Protein AF-A0AA35VYA3-F1 (afdb_monomer)

Structure (mmCIF, N/CA/C/O backbone):
data_AF-A0AA35VYA3-F1
#
_entry.id   AF-A0AA35VYA3-F1
#
loop_
_atom_site.group_PDB
_atom_site.id
_atom_site.type_symbol
_atom_site.label_atom_id
_atom_site.label_alt_id
_atom_site.label_comp_id
_atom_site.label_asym_id
_atom_site.label_entity_id
_atom_site.label_seq_id
_atom_site.pdbx_PDB_ins_code
_atom_site.Cartn_x
_atom_site.Cartn_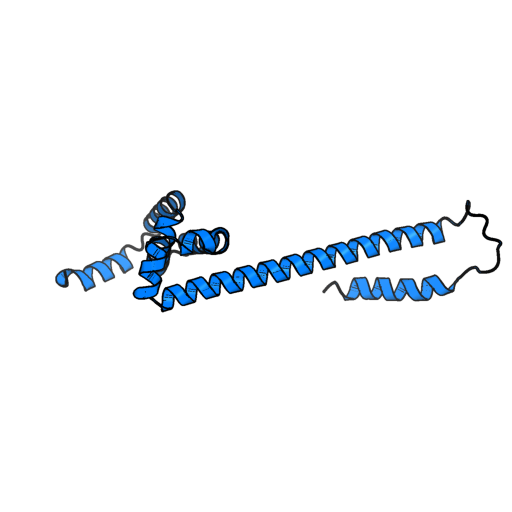y
_atom_site.Cartn_z
_atom_site.occupancy
_atom_site.B_iso_or_equiv
_atom_site.auth_seq_id
_atom_site.auth_comp_id
_atom_site.auth_asym_id
_atom_site.auth_atom_id
_atom_site.pdbx_PDB_model_num
ATOM 1 N N . MET A 1 1 ? -25.231 -1.839 25.203 1.00 45.69 1 MET A N 1
ATOM 2 C CA . MET A 1 1 ? -24.971 -1.022 23.993 1.00 45.69 1 MET A CA 1
ATOM 3 C C . MET A 1 1 ? -25.884 -1.363 22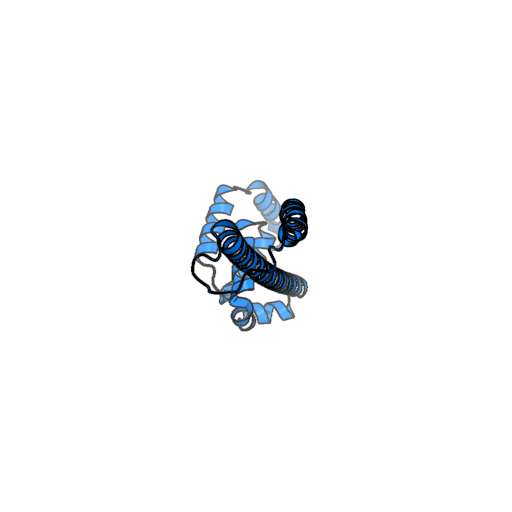.804 1.00 45.69 1 MET A C 1
ATOM 5 O O . MET A 1 1 ? -25.790 -0.706 21.780 1.00 45.69 1 MET A O 1
ATOM 9 N N . GLU A 1 2 ? -26.827 -2.307 22.925 1.00 48.41 2 GLU A N 1
ATOM 10 C CA . GLU A 1 2 ? -27.616 -2.818 21.784 1.00 48.41 2 GLU A CA 1
ATOM 11 C C . GLU A 1 2 ? -28.763 -1.907 21.307 1.00 48.41 2 GLU A C 1
ATOM 13 O O . GLU A 1 2 ? -29.158 -1.971 20.147 1.00 48.41 2 GLU A O 1
ATOM 18 N N . LYS A 1 3 ? -29.273 -1.003 22.156 1.00 53.00 3 LYS A N 1
ATOM 19 C CA . LYS A 1 3 ? -30.456 -0.175 21.835 1.00 53.00 3 LYS A CA 1
ATOM 20 C C . LYS A 1 3 ? -30.246 0.873 20.738 1.00 53.00 3 LYS A C 1
ATOM 22 O O . LYS A 1 3 ? -31.224 1.401 20.222 1.00 53.00 3 LYS A O 1
ATOM 27 N N . PHE A 1 4 ? -29.002 1.157 20.362 1.00 53.12 4 PHE A N 1
ATOM 28 C CA . PHE A 1 4 ? -28.699 2.127 19.311 1.00 53.12 4 PHE A CA 1
ATOM 29 C C . PHE A 1 4 ? -28.137 1.494 18.043 1.00 53.12 4 PHE A C 1
ATOM 31 O O . PHE A 1 4 ? -27.901 2.230 17.100 1.00 53.12 4 PHE A O 1
ATOM 38 N N . GLY A 1 5 ? -27.961 0.170 17.963 1.00 58.06 5 GLY A N 1
ATOM 39 C CA . GLY A 1 5 ? -27.297 -0.461 16.813 1.00 58.06 5 GLY A CA 1
ATOM 40 C C . GLY A 1 5 ? -27.952 -0.114 15.472 1.00 58.06 5 GLY A C 1
ATOM 41 O O . GLY A 1 5 ? -27.281 0.344 14.554 1.00 58.06 5 GLY A O 1
ATOM 42 N N . ILE A 1 6 ? -29.281 -0.230 15.391 1.00 66.50 6 ILE A N 1
ATOM 43 C CA . ILE A 1 6 ? -30.049 0.046 14.165 1.00 66.50 6 ILE A CA 1
ATOM 44 C C . ILE A 1 6 ? -30.107 1.550 13.869 1.00 66.50 6 ILE A C 1
ATOM 46 O O . ILE A 1 6 ? -29.963 1.960 12.720 1.00 66.50 6 ILE A O 1
ATOM 50 N N . HIS A 1 7 ? -30.263 2.387 14.898 1.00 57.47 7 HIS A N 1
ATOM 51 C CA . HIS A 1 7 ? -30.273 3.842 14.736 1.00 57.47 7 HIS A CA 1
ATOM 52 C C . HIS A 1 7 ? -28.898 4.386 14.336 1.00 57.47 7 HIS A C 1
ATOM 54 O O . HIS A 1 7 ? -28.825 5.257 13.483 1.00 57.47 7 HIS A O 1
ATOM 60 N N . LEU A 1 8 ? -27.809 3.844 14.879 1.00 59.84 8 LEU A N 1
ATOM 61 C CA . LEU A 1 8 ? -26.440 4.211 14.526 1.00 59.84 8 LEU A CA 1
ATOM 62 C C . LEU A 1 8 ? -26.093 3.741 13.109 1.00 59.84 8 LEU A C 1
ATOM 64 O O . LEU A 1 8 ? -25.457 4.483 12.372 1.00 59.84 8 LEU A O 1
ATOM 68 N N . LEU A 1 9 ? -26.567 2.558 12.701 1.00 53.97 9 LEU A N 1
ATOM 69 C CA . LEU A 1 9 ? -26.420 2.047 11.335 1.00 53.97 9 LEU A CA 1
ATOM 70 C C . LEU A 1 9 ? -27.201 2.904 10.324 1.00 53.97 9 LEU A C 1
ATOM 72 O O . LEU A 1 9 ? -26.669 3.270 9.277 1.00 53.97 9 LEU A O 1
ATOM 76 N N . ALA A 1 10 ? -28.435 3.289 10.662 1.00 57.34 10 ALA A N 1
ATOM 77 C CA . ALA A 1 10 ? -29.239 4.209 9.864 1.00 57.34 10 ALA A CA 1
ATOM 78 C C . ALA A 1 10 ? -28.606 5.607 9.804 1.00 57.34 10 ALA A C 1
ATOM 80 O O . ALA A 1 10 ? -28.546 6.193 8.731 1.00 57.34 10 ALA A O 1
ATOM 81 N N . LEU A 1 11 ? -28.061 6.123 10.911 1.00 60.09 11 LEU A N 1
ATOM 82 C CA . LEU A 1 11 ? -27.319 7.386 10.937 1.00 60.09 11 LEU A CA 1
ATOM 83 C C . LEU A 1 11 ? -26.032 7.299 10.113 1.00 60.09 11 LEU A C 1
ATOM 85 O O . LEU A 1 11 ? -25.739 8.226 9.378 1.00 60.09 11 LEU A O 1
ATOM 89 N N . PHE A 1 12 ? -25.294 6.192 10.154 1.00 60.78 12 PHE A N 1
ATOM 90 C CA . PHE A 1 12 ? -24.097 5.993 9.332 1.00 60.78 12 PHE A CA 1
ATOM 91 C C . PHE A 1 12 ? -24.424 5.973 7.830 1.00 60.78 12 PHE A C 1
ATOM 93 O O . PHE A 1 12 ? -23.683 6.522 7.017 1.00 60.78 12 PHE A O 1
ATOM 100 N N . HIS A 1 13 ? -25.562 5.378 7.463 1.00 59.84 13 HIS A N 1
ATOM 101 C CA . HIS A 1 13 ? -26.059 5.332 6.089 1.00 59.84 13 HIS A CA 1
ATOM 102 C C . HIS A 1 13 ? -26.641 6.680 5.618 1.00 59.84 13 HIS A C 1
ATOM 104 O O . HIS A 1 13 ? -26.414 7.088 4.483 1.00 59.84 13 HIS A O 1
ATOM 110 N N . VAL A 1 14 ? -27.367 7.393 6.484 1.00 57.41 14 VAL A N 1
ATOM 111 C CA . VAL A 1 14 ? -28.051 8.665 6.173 1.00 57.41 14 VAL A CA 1
ATOM 112 C C . VAL A 1 14 ? -27.108 9.871 6.276 1.00 57.41 14 VAL A C 1
ATOM 114 O O . VAL A 1 14 ? -27.183 10.779 5.456 1.00 57.41 14 VAL A O 1
ATOM 117 N N . TYR A 1 15 ? -26.168 9.864 7.225 1.00 54.25 15 TYR A N 1
ATOM 118 C CA . TYR A 1 15 ? -25.105 10.862 7.392 1.00 54.25 15 TYR A CA 1
ATOM 119 C C . TYR A 1 15 ? -23.804 10.443 6.705 1.00 54.25 15 TYR A C 1
ATOM 121 O O . TYR A 1 15 ? -22.718 10.828 7.146 1.00 54.25 15 TYR A O 1
ATOM 129 N N . GLN A 1 16 ? -23.882 9.752 5.564 1.00 60.28 16 GLN A N 1
ATOM 130 C CA . GLN A 1 16 ? -22.807 9.781 4.572 1.00 60.28 16 GLN A CA 1
ATOM 131 C C . GLN A 1 16 ? -22.640 11.207 4.018 1.00 60.28 16 GLN A C 1
ATOM 133 O O . GLN A 1 16 ? -22.729 11.419 2.818 1.00 60.28 16 GLN A O 1
ATOM 138 N N . VAL A 1 17 ? -22.421 12.203 4.882 1.00 67.19 17 VAL A N 1
ATOM 139 C CA . VAL A 1 17 ? -22.040 13.560 4.528 1.00 67.19 17 VAL A CA 1
ATOM 140 C C . VAL A 1 17 ? -20.649 13.407 3.931 1.00 67.19 17 VAL A C 1
ATOM 142 O O . VAL A 1 17 ? -19.672 13.265 4.677 1.00 67.19 17 VAL A O 1
ATOM 145 N N . PRO A 1 18 ? -20.517 13.382 2.594 1.00 72.50 18 PRO A N 1
ATOM 146 C CA . PRO A 1 18 ? -19.268 12.974 1.960 1.00 72.50 18 PRO A CA 1
ATOM 147 C C . PRO A 1 18 ? -18.146 13.947 2.333 1.00 72.50 18 PRO A C 1
ATOM 149 O O . PRO A 1 18 ? -16.984 13.570 2.446 1.00 72.50 18 PRO A O 1
ATOM 152 N N . GLN A 1 19 ? -18.529 15.194 2.615 1.00 72.31 19 GLN A N 1
ATOM 153 C CA . GLN A 1 19 ? -17.672 16.270 3.091 1.00 72.31 19 GLN A CA 1
ATOM 154 C C . GLN A 1 19 ? -17.087 15.975 4.479 1.00 72.31 19 GLN A C 1
ATOM 156 O O . GLN A 1 19 ? -15.881 16.112 4.658 1.00 72.31 19 GLN A O 1
ATOM 161 N N . LEU A 1 20 ? -17.892 15.502 5.440 1.00 72.38 20 LEU A N 1
ATOM 162 C CA . LEU A 1 20 ? -17.404 15.151 6.777 1.00 72.38 20 LEU A CA 1
ATOM 163 C C . LEU A 1 20 ? -16.466 13.944 6.709 1.00 72.38 20 LEU A C 1
ATOM 165 O O . LEU A 1 20 ? -15.358 13.994 7.238 1.00 72.38 20 LEU A O 1
ATOM 169 N N . LYS A 1 21 ? -16.861 12.897 5.974 1.00 75.25 21 LYS A N 1
ATOM 170 C CA . LYS A 1 21 ? -16.016 11.719 5.731 1.00 75.25 21 LYS A CA 1
ATOM 171 C C . LYS A 1 21 ? -14.694 12.098 5.062 1.00 75.25 21 LYS A C 1
ATOM 173 O O . LYS A 1 21 ? -13.648 11.590 5.463 1.00 75.25 21 LYS A O 1
ATOM 178 N N . SER A 1 22 ? -14.717 13.006 4.085 1.00 80.19 22 SER A N 1
ATOM 179 C CA . SER A 1 22 ? -13.508 13.510 3.424 1.00 80.19 22 SER A CA 1
ATOM 180 C C . SER A 1 22 ? -12.617 14.291 4.390 1.00 80.19 22 SER A C 1
ATOM 182 O O . SER A 1 22 ? -11.420 14.024 4.457 1.00 80.19 22 SER A O 1
ATOM 184 N N . CYS A 1 23 ? -13.180 15.202 5.187 1.00 83.75 23 CYS A N 1
ATOM 185 C CA . CYS A 1 23 ? -12.429 15.960 6.190 1.00 83.75 23 CYS A CA 1
ATOM 186 C C . CYS A 1 23 ? -11.790 15.044 7.243 1.00 83.75 23 CYS A C 1
ATOM 188 O O . CYS A 1 23 ? -10.599 15.173 7.520 1.00 83.75 23 CYS A O 1
ATOM 190 N N . CYS A 1 24 ? -12.536 14.072 7.774 1.00 82.44 24 CYS A N 1
ATOM 191 C CA . CYS A 1 24 ? -12.007 13.088 8.719 1.00 82.44 24 CYS A CA 1
ATOM 192 C C . CYS A 1 24 ? -10.918 12.215 8.086 1.00 82.44 24 CYS A C 1
ATOM 194 O O . CYS A 1 24 ? -9.885 11.984 8.706 1.00 82.44 24 CYS A O 1
ATOM 196 N N . SER A 1 25 ? -11.111 11.777 6.838 1.00 86.56 25 SER A N 1
ATOM 197 C CA . SER A 1 25 ? -10.105 10.993 6.111 1.00 86.56 25 SER A CA 1
ATOM 198 C C . SER A 1 25 ? -8.814 11.788 5.922 1.00 86.56 25 SER A C 1
ATOM 200 O O . SER A 1 25 ? -7.736 11.250 6.147 1.00 86.56 25 SER A O 1
ATOM 202 N N . LYS A 1 26 ? -8.904 13.079 5.580 1.00 89.06 26 LYS A N 1
ATOM 203 C CA . LYS A 1 26 ? -7.738 13.971 5.469 1.00 89.06 26 LYS A CA 1
ATOM 204 C C . LYS A 1 26 ? -7.009 14.121 6.804 1.00 89.06 26 LYS A C 1
ATOM 206 O O . LYS A 1 26 ? -5.802 13.916 6.854 1.00 89.06 26 LYS A O 1
ATOM 211 N N . ALA A 1 27 ? -7.740 14.384 7.886 1.00 88.94 27 ALA A N 1
ATOM 212 C CA . ALA A 1 27 ? -7.154 14.506 9.219 1.00 88.94 27 ALA A CA 1
ATOM 213 C C . ALA A 1 27 ? -6.478 13.203 9.689 1.00 88.94 27 ALA A C 1
ATOM 215 O O . ALA A 1 27 ? -5.415 13.242 10.308 1.00 88.94 27 ALA A O 1
ATOM 216 N N . LEU A 1 28 ? -7.065 12.042 9.377 1.00 91.56 28 LEU A N 1
ATOM 217 C CA . LEU A 1 28 ? -6.463 10.735 9.660 1.00 91.56 28 LEU A CA 1
ATOM 218 C C . LEU A 1 28 ? -5.219 10.478 8.805 1.00 91.56 28 LEU A C 1
ATOM 220 O O . LEU A 1 28 ? -4.234 9.968 9.325 1.00 91.56 28 LEU A O 1
ATOM 224 N N . ILE A 1 29 ? -5.226 10.874 7.528 1.00 92.56 29 ILE A N 1
ATOM 225 C CA . ILE A 1 29 ? -4.049 10.791 6.651 1.00 92.56 29 ILE A CA 1
ATOM 226 C C . ILE A 1 29 ? -2.884 11.616 7.214 1.00 92.56 29 ILE A C 1
ATOM 228 O O . ILE A 1 29 ? -1.747 11.152 7.183 1.00 92.56 29 ILE A O 1
ATOM 232 N N . GLU A 1 30 ? -3.150 12.820 7.724 1.00 93.31 30 GLU A N 1
ATOM 233 C CA . GLU A 1 30 ? -2.125 13.699 8.309 1.00 93.31 30 GLU A CA 1
ATOM 234 C C . GLU A 1 30 ? -1.511 13.128 9.593 1.00 93.31 30 GLU A C 1
ATOM 236 O O . GLU A 1 30 ? -0.341 13.367 9.879 1.00 93.31 30 GLU A O 1
ATOM 241 N N . ARG A 1 31 ? -2.288 12.353 10.355 1.00 93.62 31 ARG A N 1
ATOM 242 C CA . ARG A 1 31 ? -1.870 11.730 11.621 1.00 93.62 31 ARG A CA 1
ATOM 243 C C . ARG A 1 31 ? -1.485 10.257 11.472 1.00 93.62 31 ARG A C 1
ATOM 245 O O . ARG A 1 31 ? -1.299 9.573 12.480 1.00 93.62 31 ARG A O 1
ATOM 252 N N . LEU A 1 32 ? -1.395 9.757 10.241 1.00 95.75 32 LEU A N 1
ATOM 253 C CA . LEU A 1 32 ? -1.051 8.369 9.968 1.00 95.75 32 LEU A CA 1
ATOM 254 C C . LEU A 1 32 ? 0.421 8.123 10.316 1.00 95.75 32 LEU A C 1
ATOM 256 O O . LEU A 1 32 ? 1.322 8.755 9.762 1.00 95.75 32 LEU A O 1
ATOM 260 N N . THR A 1 33 ? 0.662 7.177 11.213 1.00 96.44 33 THR A N 1
ATOM 261 C CA . THR A 1 33 ? 1.987 6.738 11.648 1.00 96.44 33 THR A CA 1
ATOM 262 C C . THR A 1 33 ? 2.120 5.229 11.468 1.00 96.44 33 THR A C 1
ATOM 264 O O . THR A 1 33 ? 1.162 4.538 11.135 1.00 96.44 33 THR A O 1
ATOM 267 N N . ILE A 1 34 ? 3.330 4.697 11.655 1.00 96.94 34 ILE A N 1
ATOM 268 C CA . ILE A 1 34 ? 3.566 3.247 11.586 1.00 96.94 34 ILE A CA 1
ATOM 269 C C . ILE A 1 34 ? 2.830 2.527 12.728 1.00 96.94 34 ILE A C 1
ATOM 271 O O . ILE A 1 34 ? 2.265 1.463 12.499 1.00 96.94 34 ILE A O 1
ATOM 275 N N . GLU A 1 35 ? 2.787 3.135 13.919 1.00 95.12 35 GLU A N 1
ATOM 276 C 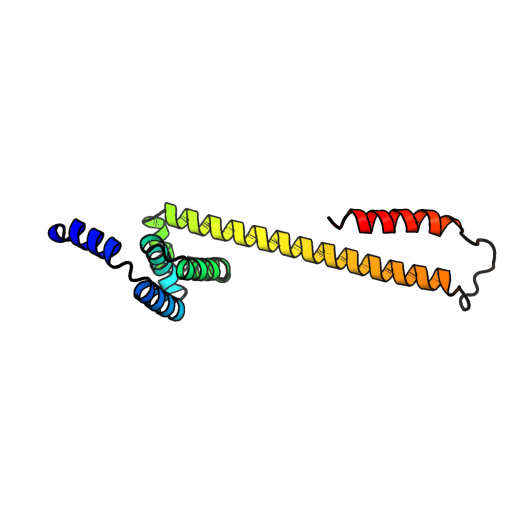CA . GLU A 1 35 ? 2.160 2.551 15.113 1.00 95.12 35 GLU A CA 1
ATOM 277 C C . GLU A 1 35 ? 0.643 2.396 14.968 1.00 95.12 35 GLU A C 1
ATOM 279 O O . GLU A 1 35 ? 0.102 1.348 15.301 1.00 95.12 35 GLU A O 1
ATOM 284 N N . ASN A 1 36 ? -0.043 3.408 14.423 1.00 94.25 36 ASN A N 1
ATOM 285 C CA . ASN A 1 36 ? -1.502 3.387 14.271 1.00 94.25 36 ASN A CA 1
ATOM 286 C C . ASN A 1 36 ? -1.979 2.831 12.918 1.00 94.25 36 ASN A C 1
ATOM 288 O O . ASN A 1 36 ? -3.178 2.822 12.646 1.00 94.25 36 ASN A O 1
ATOM 292 N N . LEU A 1 37 ? -1.064 2.382 12.054 1.00 96.00 37 LEU A N 1
ATOM 293 C CA . LEU A 1 37 ? -1.378 2.000 10.677 1.00 96.00 37 LEU A CA 1
ATOM 294 C C . LEU A 1 37 ? -2.438 0.900 10.595 1.00 96.00 37 LEU A C 1
ATOM 296 O O . LEU A 1 37 ? -3.338 0.987 9.765 1.00 96.00 37 LEU A O 1
ATOM 300 N N . VAL A 1 38 ? -2.315 -0.130 11.432 1.00 94.56 38 VAL A N 1
ATOM 301 C CA . VAL A 1 38 ? -3.213 -1.292 11.417 1.00 94.56 38 VAL A CA 1
ATOM 302 C C . VAL A 1 38 ? -4.632 -0.877 11.803 1.00 94.56 38 VAL A C 1
ATOM 304 O O . VAL A 1 38 ? -5.576 -1.159 11.064 1.00 94.56 38 VAL A O 1
ATOM 307 N N . ASP A 1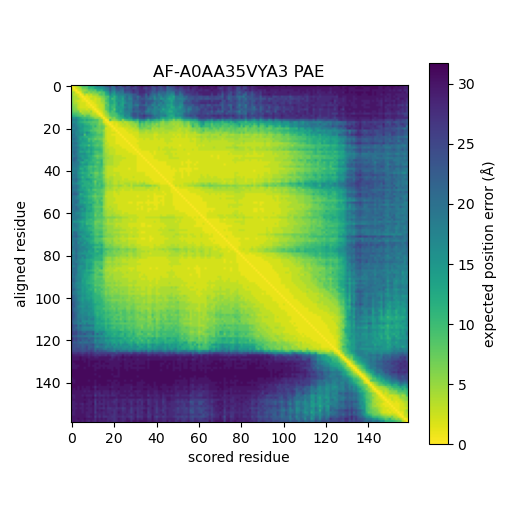 39 ? -4.768 -0.113 12.887 1.00 92.12 39 ASP A N 1
ATOM 308 C CA . ASP A 1 39 ? -6.058 0.393 13.359 1.00 92.12 39 ASP A CA 1
ATOM 309 C C . ASP A 1 39 ? -6.709 1.307 12.313 1.00 92.12 39 ASP A C 1
ATOM 311 O O . ASP A 1 39 ? -7.896 1.191 12.000 1.00 92.12 39 ASP A O 1
ATOM 315 N N . VAL A 1 40 ? -5.923 2.211 11.720 1.00 93.25 40 VAL A N 1
ATOM 316 C CA . VAL A 1 40 ? -6.415 3.154 10.708 1.00 93.25 40 VAL A CA 1
ATOM 317 C C . VAL A 1 40 ? -6.785 2.436 9.409 1.00 93.25 40 VAL A C 1
ATOM 319 O O . VAL A 1 40 ? -7.764 2.819 8.766 1.00 93.25 40 VAL A O 1
ATOM 322 N N . LEU A 1 41 ? -6.067 1.378 9.029 1.00 93.44 41 LEU A N 1
ATOM 323 C CA . LEU A 1 41 ? -6.406 0.549 7.873 1.00 93.44 41 LEU A CA 1
ATOM 324 C C . LEU A 1 41 ? -7.736 -0.186 8.093 1.00 93.44 41 LEU A C 1
ATOM 326 O O . LEU A 1 41 ? -8.605 -0.152 7.218 1.00 93.44 41 LEU A O 1
ATOM 330 N N . GLN A 1 42 ? -7.935 -0.769 9.277 1.00 91.12 42 GLN A N 1
ATOM 331 C CA . GLN A 1 42 ? -9.199 -1.404 9.647 1.00 91.12 42 GLN A CA 1
ATOM 332 C C . GLN A 1 42 ? -10.355 -0.391 9.627 1.00 91.12 42 GLN A C 1
ATOM 334 O O . GLN A 1 42 ? -11.405 -0.650 9.033 1.00 91.12 42 GLN A O 1
ATOM 339 N N . LEU A 1 43 ? -10.148 0.808 10.184 1.00 89.06 43 LEU A N 1
ATOM 340 C CA . LEU A 1 43 ? -11.118 1.906 10.119 1.00 89.06 43 LEU A CA 1
ATOM 341 C C . LEU A 1 43 ? -11.418 2.334 8.678 1.00 89.06 43 LEU A C 1
ATOM 343 O O . LEU A 1 43 ? -12.577 2.576 8.342 1.00 89.06 43 LEU A O 1
ATOM 347 N N . ALA A 1 44 ? -10.410 2.418 7.810 1.00 89.56 44 ALA A N 1
ATOM 348 C CA . ALA A 1 44 ? -10.593 2.798 6.412 1.00 89.56 44 ALA A CA 1
ATOM 349 C C . ALA A 1 44 ? -11.486 1.801 5.660 1.00 89.56 44 ALA A C 1
ATOM 351 O O . ALA A 1 44 ? -12.340 2.221 4.872 1.00 89.56 44 ALA A O 1
ATOM 352 N N . ARG A 1 45 ? -11.332 0.502 5.947 1.00 85.81 45 ARG A N 1
ATOM 353 C CA . ARG A 1 45 ? -12.166 -0.574 5.401 1.00 85.81 45 ARG A CA 1
ATOM 354 C C . ARG A 1 45 ? -13.605 -0.483 5.909 1.00 85.81 45 ARG A C 1
ATOM 356 O O . ARG A 1 45 ? -14.529 -0.469 5.101 1.00 85.81 45 ARG A O 1
ATOM 363 N N . LEU A 1 46 ? -13.801 -0.336 7.221 1.00 84.69 46 LEU A N 1
ATOM 364 C CA . LEU A 1 46 ? -15.135 -0.209 7.828 1.00 84.69 46 LEU A CA 1
ATOM 365 C C . LEU A 1 46 ? -15.884 1.038 7.340 1.00 84.69 46 LEU A C 1
ATOM 367 O O . LEU A 1 46 ? -17.081 0.990 7.066 1.00 84.69 46 LEU A O 1
ATOM 371 N N . CYS A 1 47 ? -15.173 2.155 7.186 1.00 82.31 47 CYS A N 1
ATOM 372 C CA . CYS A 1 47 ? -15.746 3.418 6.734 1.00 82.31 47 CYS A CA 1
ATOM 373 C C . CYS A 1 47 ? -15.847 3.541 5.210 1.00 82.31 47 CYS A C 1
ATOM 375 O O . CYS A 1 47 ? -16.320 4.570 4.719 1.00 82.31 47 CYS A O 1
ATOM 377 N N . ASN A 1 48 ? -15.409 2.533 4.450 1.00 83.44 48 ASN A N 1
ATOM 378 C CA . ASN A 1 48 ? -15.339 2.538 2.990 1.00 83.44 48 ASN A CA 1
ATOM 379 C C . ASN A 1 48 ? -14.637 3.802 2.441 1.00 83.44 48 ASN A C 1
ATOM 381 O O . ASN A 1 48 ? -15.190 4.519 1.602 1.00 83.44 48 ASN A O 1
ATOM 385 N N . ALA A 1 49 ? -13.481 4.162 3.008 1.00 87.56 49 ALA A N 1
ATOM 386 C CA . ALA A 1 49 ? -12.739 5.395 2.723 1.00 87.56 49 ALA A CA 1
ATOM 387 C C . ALA A 1 49 ? -11.520 5.111 1.815 1.00 87.56 49 ALA A C 1
ATOM 389 O O . ALA A 1 49 ? -10.425 4.861 2.326 1.00 87.56 49 ALA A O 1
ATOM 390 N N . PRO A 1 50 ? -11.676 5.153 0.475 1.00 88.25 50 PRO A N 1
ATOM 391 C CA . PRO A 1 50 ? -10.654 4.669 -0.457 1.00 88.25 50 PRO A CA 1
ATOM 392 C C . PRO A 1 50 ? -9.354 5.480 -0.413 1.00 88.25 50 PRO A C 1
ATOM 394 O O . PRO A 1 50 ? -8.276 4.900 -0.504 1.00 88.25 50 PRO A O 1
ATOM 397 N N . ASP A 1 51 ? -9.429 6.799 -0.212 1.00 90.56 51 ASP A N 1
ATOM 398 C CA . ASP A 1 51 ? -8.240 7.662 -0.147 1.00 90.56 51 ASP A CA 1
ATOM 399 C C . ASP A 1 51 ? -7.360 7.336 1.068 1.00 90.56 51 ASP A C 1
ATOM 401 O O . ASP A 1 51 ? -6.132 7.250 0.963 1.00 90.56 51 ASP A O 1
ATOM 405 N N . LEU A 1 52 ? -7.999 7.118 2.222 1.00 92.62 52 LEU A N 1
ATOM 406 C CA . LEU A 1 52 ? -7.328 6.732 3.462 1.00 92.62 52 LEU A CA 1
ATOM 407 C C . LEU A 1 52 ? -6.750 5.320 3.341 1.00 92.62 52 LEU A C 1
ATOM 409 O O . LEU A 1 52 ? -5.585 5.105 3.677 1.00 92.62 52 LEU A O 1
ATOM 413 N N . HIS A 1 53 ? -7.531 4.387 2.790 1.00 93.75 53 HIS A N 1
ATOM 414 C CA . HIS A 1 53 ? -7.089 3.022 2.525 1.00 93.75 53 HIS A CA 1
ATOM 415 C C . HIS A 1 53 ? -5.845 3.007 1.629 1.00 93.75 53 HIS A C 1
ATOM 417 O O . HIS A 1 53 ? -4.820 2.438 1.993 1.00 93.75 53 HIS A O 1
ATOM 423 N N . LEU A 1 54 ? -5.876 3.730 0.505 1.00 94.56 54 LEU A N 1
ATOM 424 C CA . LEU A 1 54 ? -4.745 3.833 -0.416 1.00 94.56 54 LEU A CA 1
ATOM 425 C C . LEU A 1 54 ? -3.492 4.398 0.266 1.00 94.56 54 LEU A C 1
ATOM 427 O O . LEU A 1 54 ? -2.374 3.975 -0.038 1.00 94.56 54 LEU A O 1
ATOM 431 N N . LYS A 1 55 ? -3.648 5.363 1.179 1.00 95.56 55 LYS A N 1
ATOM 432 C CA . LYS A 1 55 ? -2.520 5.910 1.938 1.00 95.56 55 LYS A CA 1
ATOM 433 C C . LYS A 1 55 ? -1.923 4.873 2.891 1.00 95.56 55 LYS A C 1
ATOM 435 O O . LYS A 1 55 ? -0.698 4.757 2.937 1.00 95.56 55 LYS A O 1
ATOM 440 N N . CYS A 1 56 ? -2.765 4.108 3.583 1.00 96.31 56 CYS A N 1
ATOM 441 C CA . CYS A 1 56 ? -2.340 3.022 4.466 1.00 96.31 56 CYS A CA 1
ATOM 442 C C . CYS A 1 56 ? -1.614 1.921 3.683 1.00 96.31 56 CYS A C 1
ATOM 444 O O . CYS A 1 56 ? -0.494 1.555 4.034 1.00 96.31 56 CYS A O 1
ATOM 446 N N . VAL A 1 57 ? -2.185 1.491 2.554 1.00 95.19 57 VAL A N 1
ATOM 447 C CA . VAL A 1 57 ? -1.578 0.530 1.620 1.00 95.19 57 VAL A CA 1
ATOM 448 C C . VAL A 1 57 ? -0.191 0.994 1.166 1.00 95.19 57 VAL A C 1
ATOM 450 O O . VAL A 1 57 ? 0.786 0.254 1.240 1.00 95.19 57 VAL A O 1
ATOM 453 N N . LYS A 1 58 ? -0.055 2.259 0.754 1.00 95.50 58 LYS A N 1
ATOM 454 C CA . LYS A 1 58 ? 1.253 2.809 0.368 1.00 95.50 58 LYS A CA 1
ATOM 455 C C . LYS A 1 58 ? 2.258 2.776 1.517 1.00 95.50 58 LYS A C 1
ATOM 457 O O . LYS A 1 58 ? 3.432 2.504 1.272 1.00 95.50 58 LYS A O 1
ATOM 462 N N . LEU A 1 59 ? 1.830 3.085 2.742 1.00 96.44 59 LEU A N 1
ATOM 463 C CA . LEU A 1 59 ? 2.718 3.078 3.901 1.00 96.44 59 LEU A CA 1
ATOM 464 C C . LEU A 1 59 ? 3.167 1.650 4.236 1.00 96.44 59 LEU A C 1
ATOM 466 O O . LEU A 1 59 ? 4.370 1.417 4.351 1.00 96.44 59 LEU A O 1
ATOM 470 N N . VAL A 1 60 ? 2.245 0.681 4.287 1.00 96.62 60 VAL A N 1
ATOM 471 C CA . VAL A 1 60 ? 2.588 -0.713 4.606 1.00 96.62 60 VAL A CA 1
ATOM 472 C C . VAL A 1 60 ? 3.542 -1.314 3.570 1.00 96.62 60 VAL A C 1
ATOM 474 O O . VAL A 1 60 ? 4.589 -1.834 3.944 1.00 96.62 60 VAL A O 1
ATOM 477 N N . SER A 1 61 ? 3.297 -1.119 2.269 1.00 95.88 61 SER A N 1
ATOM 478 C CA . SER A 1 61 ? 4.185 -1.611 1.199 1.00 95.88 61 SER A CA 1
ATOM 479 C C . SER A 1 61 ? 5.578 -0.958 1.193 1.00 95.88 61 SER A C 1
ATOM 481 O O . SER A 1 61 ? 6.526 -1.476 0.593 1.00 95.88 61 SER A O 1
ATOM 483 N N . ASN A 1 62 ? 5.730 0.219 1.803 1.00 95.00 62 ASN A N 1
ATOM 484 C CA . ASN A 1 62 ? 7.008 0.929 1.873 1.00 95.00 62 ASN A CA 1
ATOM 485 C C . ASN A 1 62 ? 7.817 0.571 3.122 1.00 95.00 62 ASN A C 1
ATOM 487 O O . ASN A 1 62 ? 9.044 0.532 3.049 1.00 95.00 62 ASN A O 1
ATOM 491 N N . SER A 1 63 ? 7.153 0.322 4.250 1.00 95.12 63 SER A N 1
ATOM 492 C CA . SER A 1 63 ? 7.801 0.178 5.556 1.00 95.12 63 SER A CA 1
ATOM 493 C C . SER A 1 63 ? 7.323 -1.039 6.349 1.00 95.12 63 SER A C 1
ATOM 495 O O . SER A 1 63 ? 7.303 -0.992 7.577 1.00 95.12 63 SER A O 1
ATOM 497 N N . PHE A 1 64 ? 6.980 -2.143 5.675 1.00 95.56 64 PHE A N 1
ATOM 498 C CA . PHE A 1 64 ? 6.430 -3.335 6.334 1.00 95.56 64 PHE A CA 1
ATOM 499 C C . PHE A 1 64 ? 7.308 -3.872 7.472 1.00 95.56 64 PHE A C 1
ATOM 501 O O . PHE A 1 64 ? 6.800 -4.152 8.546 1.00 95.56 64 PHE A O 1
ATOM 508 N N . LYS A 1 65 ? 8.636 -3.901 7.303 1.00 95.31 65 LYS A N 1
ATOM 509 C CA . LYS A 1 65 ? 9.574 -4.350 8.355 1.00 95.31 65 LYS A CA 1
ATOM 510 C C . LYS A 1 65 ? 9.472 -3.567 9.669 1.00 95.31 65 LYS A C 1
ATOM 512 O O . LYS A 1 65 ? 9.899 -4.054 10.713 1.00 95.31 65 LYS A O 1
ATOM 517 N N . SER A 1 66 ? 9.002 -2.324 9.607 1.00 96.88 66 SER A N 1
ATOM 518 C CA . SER A 1 66 ? 8.741 -1.513 10.796 1.00 96.88 66 SER A CA 1
ATOM 519 C C . SER A 1 66 ? 7.345 -1.790 11.347 1.00 96.88 66 SER A C 1
ATOM 521 O O . SER A 1 66 ? 7.193 -1.877 12.557 1.00 96.88 66 SER A O 1
ATOM 523 N N . VAL A 1 67 ? 6.357 -1.977 10.465 1.00 96.06 67 VAL A N 1
ATOM 524 C CA . VAL A 1 67 ? 4.972 -2.329 10.822 1.00 96.06 67 VAL A CA 1
ATOM 525 C C . VAL A 1 67 ? 4.917 -3.673 11.545 1.00 96.06 67 VAL A C 1
ATOM 527 O O . VAL A 1 67 ? 4.269 -3.774 12.572 1.00 96.06 67 VAL A O 1
ATOM 530 N N . GLU A 1 68 ? 5.669 -4.673 11.090 1.00 95.62 68 GLU A N 1
ATOM 531 C CA . GLU A 1 68 ? 5.731 -6.010 11.697 1.00 95.62 68 GLU A CA 1
ATOM 532 C C . GLU A 1 68 ? 6.126 -5.985 13.189 1.00 95.62 68 GLU A C 1
ATOM 534 O O . GLU A 1 68 ? 5.789 -6.878 13.966 1.00 95.62 68 GLU A O 1
ATOM 539 N N . LYS A 1 69 ? 6.844 -4.939 13.614 1.00 96.44 69 LYS A N 1
ATOM 540 C CA . LYS A 1 69 ? 7.324 -4.787 14.991 1.00 96.44 69 LYS A CA 1
ATOM 541 C C . LYS A 1 69 ? 6.314 -4.112 15.914 1.00 96.44 69 LYS A C 1
ATOM 543 O O . LYS A 1 69 ? 6.510 -4.183 17.131 1.00 96.44 69 LYS A O 1
ATOM 548 N N . THR A 1 70 ? 5.284 -3.465 15.369 1.00 97.06 70 THR A N 1
ATOM 549 C CA . THR A 1 70 ? 4.313 -2.701 16.157 1.00 97.06 70 THR A CA 1
ATOM 550 C C . THR A 1 70 ? 3.422 -3.625 16.972 1.00 97.06 70 THR A C 1
ATOM 552 O O . THR A 1 70 ? 3.212 -4.796 16.642 1.00 97.06 70 THR A O 1
ATOM 555 N N . GLU A 1 71 ? 2.882 -3.097 18.067 1.00 95.06 71 GLU A N 1
ATOM 556 C CA . GLU A 1 71 ? 1.906 -3.835 18.871 1.00 95.06 71 GLU A CA 1
ATOM 557 C C . GLU A 1 71 ? 0.622 -4.098 18.082 1.00 95.06 71 GLU A C 1
ATOM 559 O O . GLU A 1 71 ? 0.081 -5.199 18.165 1.00 95.06 71 GLU A O 1
ATOM 564 N N . GLY A 1 72 ? 0.199 -3.145 17.242 1.00 93.56 72 GLY A N 1
ATOM 565 C CA . GLY A 1 72 ? -0.965 -3.299 16.370 1.00 93.56 72 GLY A CA 1
ATOM 566 C C . GLY A 1 72 ? -0.844 -4.496 15.423 1.00 93.56 72 GLY A C 1
ATOM 567 O O . GLY A 1 72 ? -1.797 -5.256 15.272 1.00 93.56 72 GLY A O 1
ATOM 568 N N . TRP A 1 73 ? 0.338 -4.738 14.845 1.00 95.56 73 TRP A N 1
ATOM 569 C CA . TRP A 1 73 ? 0.566 -5.912 13.995 1.00 95.56 73 TRP A CA 1
ATOM 570 C C . TRP A 1 73 ? 0.532 -7.229 14.782 1.00 95.56 73 TRP A C 1
ATOM 572 O O . TRP A 1 73 ? -0.099 -8.197 14.362 1.00 95.56 73 TRP A O 1
ATOM 582 N N . LYS A 1 74 ? 1.165 -7.271 15.959 1.00 95.38 74 LYS A N 1
ATOM 583 C C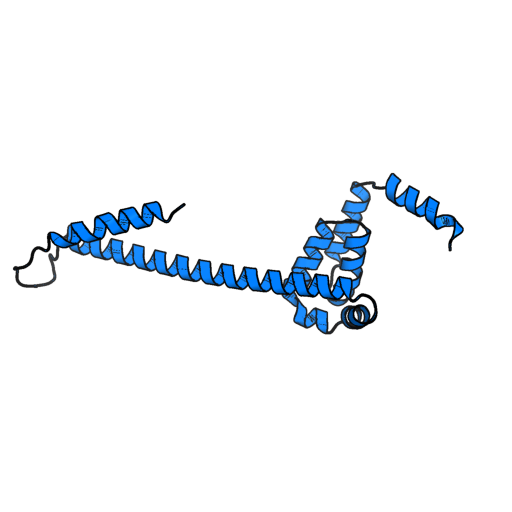A . LYS A 1 74 ? 1.146 -8.465 16.824 1.00 95.38 74 LYS A CA 1
ATOM 584 C C . LYS A 1 74 ? -0.267 -8.796 17.302 1.00 95.38 74 LYS A C 1
ATOM 586 O O . LYS A 1 74 ? -0.645 -9.965 17.358 1.00 95.38 74 LYS A O 1
ATOM 591 N N . PHE A 1 75 ? -1.046 -7.769 17.633 1.00 94.88 75 PHE A N 1
ATOM 592 C CA . PHE A 1 75 ? -2.447 -7.916 18.003 1.00 94.88 75 PHE A CA 1
ATOM 593 C C . PHE A 1 75 ? -3.271 -8.438 16.823 1.00 94.88 75 PHE A C 1
ATOM 595 O O . PHE A 1 75 ? -4.036 -9.389 16.986 1.00 94.88 75 PHE A O 1
ATOM 602 N N . LEU A 1 76 ? -3.068 -7.870 15.632 1.00 94.44 76 LEU A N 1
ATOM 603 C CA . LEU A 1 76 ? -3.736 -8.287 14.404 1.00 94.44 76 LEU A CA 1
ATOM 604 C C . LEU A 1 76 ? -3.548 -9.779 14.118 1.00 94.44 76 LEU A C 1
ATOM 606 O O . LEU A 1 76 ? -4.538 -10.475 13.910 1.00 94.44 76 LEU A O 1
ATOM 610 N N . HIS A 1 77 ? -2.311 -10.272 14.195 1.00 91.50 77 HIS A N 1
ATOM 611 C CA . HIS A 1 77 ? -1.971 -11.676 13.936 1.00 91.50 77 HIS A CA 1
ATOM 612 C C . HIS A 1 77 ? -2.797 -12.668 14.775 1.00 91.50 77 HIS A C 1
ATOM 614 O O . HIS A 1 77 ? -3.095 -13.778 14.346 1.00 91.50 77 HIS A O 1
ATOM 620 N N . THR A 1 78 ? -3.202 -12.265 15.983 1.00 93.19 78 THR A N 1
ATOM 621 C CA . THR A 1 78 ? -3.999 -13.118 16.878 1.00 93.19 78 THR A CA 1
ATOM 622 C C . THR A 1 78 ? -5.508 -12.954 16.663 1.00 93.19 78 THR A C 1
ATOM 624 O O . THR A 1 78 ? -6.265 -13.884 16.931 1.00 93.19 78 THR A O 1
ATOM 627 N N . ASN A 1 79 ? -5.963 -11.781 16.211 1.00 92.56 79 ASN A N 1
ATOM 628 C CA . ASN A 1 79 ? -7.377 -11.392 16.280 1.00 92.56 79 ASN A CA 1
ATOM 629 C C . ASN A 1 79 ? -8.082 -11.290 14.920 1.00 92.56 79 ASN A C 1
ATOM 631 O O . ASN A 1 79 ? -9.298 -11.465 14.873 1.00 92.56 79 ASN A O 1
ATOM 635 N N . ASP A 1 80 ? -7.368 -11.019 13.824 1.00 93.12 80 ASP A N 1
ATOM 636 C CA . ASP A 1 80 ? -7.964 -10.929 12.484 1.00 93.12 80 ASP A CA 1
ATOM 637 C C . ASP A 1 80 ? -7.013 -11.472 11.394 1.00 93.12 80 ASP A C 1
ATOM 639 O O . ASP A 1 80 ? -6.316 -10.712 10.712 1.00 93.12 80 ASP A O 1
ATOM 643 N N . PRO A 1 81 ? -7.016 -12.804 11.185 1.00 93.12 81 PRO A N 1
ATOM 644 C CA . PRO A 1 81 ? -6.207 -13.452 10.151 1.00 93.12 81 PRO A CA 1
ATOM 645 C C . PRO A 1 81 ? -6.573 -13.033 8.720 1.00 93.12 81 PRO A C 1
ATOM 647 O O . PRO A 1 81 ? -5.761 -13.169 7.805 1.00 93.12 81 PRO A O 1
ATOM 650 N N . PHE A 1 82 ? -7.797 -12.542 8.491 1.00 92.81 82 PHE A N 1
ATOM 651 C CA . PHE A 1 82 ? -8.223 -12.115 7.159 1.00 92.81 82 PHE A CA 1
ATOM 652 C C . PHE A 1 82 ? -7.577 -10.788 6.779 1.00 92.81 82 PHE A C 1
ATOM 654 O O . PHE A 1 82 ? -7.095 -10.647 5.655 1.00 92.81 82 PHE A O 1
ATOM 661 N N . LEU A 1 83 ? -7.551 -9.827 7.704 1.00 91.44 83 LEU A N 1
ATOM 662 C CA . LEU A 1 83 ? -6.865 -8.556 7.489 1.00 91.44 83 LEU A CA 1
ATOM 663 C C . LEU A 1 83 ? -5.340 -8.745 7.425 1.00 91.44 83 LEU A C 1
ATOM 665 O O . LEU A 1 83 ? -4.680 -8.084 6.626 1.00 91.44 83 LEU A O 1
ATOM 669 N N . GLU A 1 84 ? -4.774 -9.685 8.184 1.00 95.44 84 GLU A N 1
ATOM 670 C CA . GLU A 1 84 ? -3.369 -10.073 8.012 1.00 95.44 84 GLU A CA 1
ATOM 671 C C . GLU A 1 84 ? -3.088 -10.580 6.589 1.00 95.44 84 GLU A C 1
ATOM 673 O O . GLU A 1 84 ? -2.188 -10.067 5.920 1.00 95.44 84 GLU A O 1
ATOM 678 N N . LEU A 1 85 ? -3.874 -11.548 6.100 1.00 95.81 85 LEU A N 1
ATOM 679 C CA . LEU A 1 85 ? -3.733 -12.090 4.746 1.00 95.81 85 LEU A CA 1
ATOM 680 C C . LEU A 1 85 ? -3.835 -10.985 3.685 1.00 95.81 85 LEU A C 1
ATOM 682 O O . LEU A 1 85 ? -3.030 -10.951 2.755 1.00 95.81 85 LEU A O 1
ATOM 686 N N . GLU A 1 86 ? -4.802 -10.079 3.833 1.00 94.06 86 GLU A N 1
ATOM 687 C CA . GLU A 1 86 ? -4.996 -8.926 2.950 1.00 94.06 86 GLU A CA 1
ATOM 688 C C . GLU A 1 86 ? -3.724 -8.064 2.882 1.00 94.06 86 GLU A C 1
ATOM 690 O O . GLU A 1 86 ? -3.229 -7.759 1.794 1.00 94.06 86 GLU A O 1
ATOM 695 N N . ILE A 1 87 ? -3.132 -7.736 4.033 1.00 95.50 87 ILE A N 1
ATOM 696 C CA . ILE A 1 87 ? -1.892 -6.953 4.099 1.00 95.50 87 ILE A CA 1
ATOM 697 C C . ILE A 1 87 ? -0.722 -7.706 3.452 1.00 95.50 87 ILE A C 1
ATOM 699 O O . ILE A 1 87 ? 0.042 -7.108 2.692 1.00 95.50 87 ILE A O 1
ATOM 703 N N . LEU A 1 88 ? -0.587 -9.010 3.702 1.00 96.44 88 LEU A N 1
ATOM 704 C CA . LEU A 1 88 ? 0.465 -9.832 3.096 1.00 96.44 88 LEU A CA 1
ATOM 705 C C . LEU A 1 88 ? 0.339 -9.896 1.567 1.00 96.44 88 LEU A C 1
ATOM 707 O O . LEU A 1 88 ? 1.343 -9.763 0.868 1.00 96.44 88 LEU A O 1
ATOM 711 N N . GLN A 1 89 ? -0.880 -10.022 1.038 1.00 96.81 89 GLN A N 1
ATOM 712 C CA . GLN A 1 89 ? -1.140 -9.990 -0.406 1.00 96.81 89 GLN A CA 1
ATOM 713 C C . GLN A 1 89 ? -0.761 -8.644 -1.025 1.00 96.81 89 GLN A C 1
ATOM 715 O O . GLN A 1 89 ? -0.092 -8.604 -2.057 1.00 96.81 89 GLN A O 1
ATOM 720 N N . ILE A 1 90 ? -1.124 -7.540 -0.369 1.00 94.75 90 ILE A N 1
ATOM 721 C CA . ILE A 1 90 ? -0.740 -6.186 -0.788 1.00 94.75 90 ILE A CA 1
ATOM 722 C C . ILE A 1 90 ? 0.787 -6.055 -0.882 1.00 94.75 90 ILE A C 1
ATOM 724 O O . ILE A 1 90 ? 1.316 -5.440 -1.815 1.00 94.75 90 ILE A O 1
ATOM 728 N N . ILE A 1 91 ? 1.516 -6.614 0.087 1.00 96.50 91 ILE A N 1
ATOM 729 C CA . ILE A 1 91 ? 2.979 -6.565 0.111 1.00 96.50 91 ILE A CA 1
ATOM 730 C C . ILE A 1 91 ? 3.556 -7.379 -1.045 1.00 96.50 91 ILE A C 1
ATOM 732 O O . ILE A 1 91 ? 4.334 -6.818 -1.822 1.00 96.50 91 ILE A O 1
ATOM 736 N N . ASP A 1 92 ? 3.141 -8.636 -1.208 1.00 96.50 92 ASP A N 1
ATOM 737 C CA . ASP A 1 92 ? 3.607 -9.511 -2.291 1.00 96.50 92 ASP A CA 1
ATOM 738 C C . ASP A 1 92 ? 3.352 -8.890 -3.674 1.00 96.50 92 ASP A C 1
ATOM 740 O O . ASP A 1 92 ? 4.264 -8.769 -4.503 1.00 96.50 92 ASP A O 1
ATOM 744 N N . GLU A 1 93 ? 2.144 -8.366 -3.899 1.00 96.00 93 GLU A N 1
ATOM 745 C CA . GLU A 1 93 ? 1.805 -7.688 -5.144 1.00 96.00 93 GLU A CA 1
ATOM 746 C C . GLU A 1 93 ? 2.719 -6.475 -5.370 1.00 96.00 93 GLU A C 1
ATOM 748 O O . GLU A 1 93 ? 3.318 -6.332 -6.443 1.00 96.00 93 GLU A O 1
ATOM 753 N N . SER A 1 94 ? 2.916 -5.636 -4.349 1.00 94.94 94 SER A N 1
ATOM 754 C CA . SER A 1 94 ? 3.778 -4.455 -4.444 1.00 94.94 94 SER A CA 1
ATOM 755 C C . SER A 1 94 ? 5.240 -4.804 -4.763 1.00 94.94 94 SER A C 1
ATOM 757 O O . SER A 1 94 ? 5.891 -4.114 -5.560 1.00 94.94 94 SER A O 1
ATOM 759 N N . GLU A 1 95 ? 5.765 -5.897 -4.208 1.00 94.25 95 GLU A N 1
ATOM 760 C CA . GLU A 1 95 ? 7.112 -6.388 -4.491 1.00 94.25 95 GLU A CA 1
ATOM 761 C C . GLU A 1 95 ? 7.224 -6.943 -5.912 1.00 94.25 95 GLU A C 1
ATOM 763 O O . GLU A 1 95 ? 8.176 -6.616 -6.639 1.00 94.25 95 GLU A O 1
ATOM 768 N N . SER A 1 96 ? 6.224 -7.707 -6.354 1.00 95.25 96 SER A N 1
ATOM 769 C CA . SER A 1 96 ? 6.154 -8.247 -7.711 1.00 95.25 96 SER A CA 1
ATOM 770 C C . SER A 1 96 ? 6.156 -7.123 -8.760 1.00 95.25 96 SER A C 1
ATOM 772 O O . SER A 1 96 ? 6.924 -7.169 -9.731 1.00 95.25 96 SER A O 1
ATOM 774 N N . LEU A 1 97 ? 5.390 -6.051 -8.527 1.00 94.19 97 LEU A N 1
ATOM 775 C CA . LEU A 1 97 ? 5.305 -4.880 -9.400 1.00 94.19 97 LEU A CA 1
ATOM 776 C C . LEU A 1 97 ? 6.624 -4.107 -9.437 1.00 94.19 97 LEU A C 1
ATOM 778 O O . LEU A 1 97 ? 7.081 -3.702 -10.513 1.00 94.19 97 LEU A O 1
ATOM 782 N N . ARG A 1 98 ? 7.293 -3.946 -8.289 1.00 93.19 98 ARG A N 1
ATOM 783 C CA . ARG A 1 98 ? 8.635 -3.344 -8.216 1.00 93.19 98 ARG A CA 1
ATOM 784 C C . ARG A 1 98 ? 9.653 -4.163 -9.001 1.00 93.19 98 ARG A C 1
ATOM 786 O O . ARG A 1 98 ? 10.455 -3.588 -9.739 1.00 93.19 98 ARG A O 1
ATOM 793 N N . LYS A 1 99 ? 9.626 -5.493 -8.884 1.00 95.06 99 LYS A N 1
ATOM 794 C CA . LYS A 1 99 ? 10.526 -6.401 -9.613 1.00 95.06 99 LYS A CA 1
ATOM 795 C C . LYS A 1 99 ? 10.303 -6.318 -11.123 1.00 95.06 99 LYS A C 1
ATOM 797 O O . LYS A 1 99 ? 11.269 -6.138 -11.867 1.00 95.06 99 LYS A O 1
ATOM 802 N N . ARG A 1 100 ? 9.044 -6.368 -11.572 1.00 95.25 100 ARG A N 1
ATOM 803 C CA . ARG A 1 100 ? 8.662 -6.206 -12.987 1.00 95.25 100 ARG A CA 1
ATOM 804 C C . ARG A 1 100 ? 9.103 -4.848 -13.534 1.00 95.25 100 ARG A C 1
ATOM 806 O O . ARG A 1 100 ? 9.747 -4.793 -14.577 1.00 95.25 100 ARG A O 1
ATOM 813 N N . SER A 1 101 ? 8.855 -3.770 -12.792 1.00 94.38 101 SER A N 1
ATOM 814 C CA . SER A 1 101 ? 9.240 -2.408 -13.190 1.00 94.38 101 SER A CA 1
ATOM 815 C C . SER A 1 101 ? 10.756 -2.243 -13.320 1.00 94.38 101 SER A C 1
ATOM 817 O O . SER A 1 101 ? 11.233 -1.652 -14.287 1.00 94.38 101 SER A O 1
ATOM 819 N N . LYS A 1 102 ? 11.535 -2.812 -12.390 1.00 95.81 102 LYS A N 1
ATOM 820 C CA . LYS A 1 102 ? 13.006 -2.823 -12.465 1.00 95.81 102 LYS A CA 1
ATOM 821 C C . LYS A 1 102 ? 13.506 -3.604 -13.681 1.00 95.81 102 LYS A C 1
ATOM 823 O O . LYS A 1 102 ? 14.412 -3.125 -14.357 1.00 95.81 102 LYS A O 1
ATOM 828 N N . LYS A 1 103 ? 12.924 -4.775 -13.974 1.00 95.69 103 LYS A N 1
ATOM 829 C CA . LYS A 1 103 ? 13.265 -5.566 -15.169 1.00 95.69 103 LYS A CA 1
ATOM 830 C C . LYS A 1 103 ? 12.987 -4.768 -16.444 1.00 95.69 103 LYS A C 1
ATOM 832 O O . LYS A 1 103 ? 13.900 -4.599 -17.243 1.00 95.69 103 LYS A O 1
ATOM 837 N N . ARG A 1 104 ? 11.785 -4.194 -16.564 1.00 95.44 104 ARG A N 1
ATOM 838 C CA . ARG A 1 104 ? 11.387 -3.373 -17.716 1.00 95.44 104 ARG A CA 1
ATOM 839 C C . ARG A 1 104 ? 12.324 -2.185 -17.928 1.00 95.44 104 ARG A C 1
ATOM 841 O O . ARG A 1 104 ? 12.720 -1.921 -19.053 1.00 95.44 104 ARG A O 1
ATOM 848 N N . LYS A 1 105 ? 12.728 -1.495 -16.856 1.00 95.12 105 LYS A N 1
ATOM 849 C CA . LYS A 1 105 ? 13.656 -0.358 -16.956 1.00 95.12 105 LYS A CA 1
ATOM 850 C C . LYS A 1 105 ? 15.053 -0.776 -17.429 1.00 95.12 105 LYS A C 1
ATOM 852 O O . LYS A 1 105 ? 15.651 -0.065 -18.224 1.00 95.12 105 LYS A O 1
ATOM 857 N N . LYS A 1 106 ? 15.569 -1.919 -16.960 1.00 95.56 106 LYS A N 1
ATOM 858 C CA . LYS A 1 106 ? 16.861 -2.461 -17.422 1.00 95.56 106 LYS A CA 1
ATOM 859 C C . LYS A 1 106 ? 16.819 -2.832 -18.899 1.00 95.56 106 LYS A C 1
ATOM 861 O O . LYS A 1 106 ? 17.730 -2.487 -19.635 1.00 95.56 106 LYS A O 1
ATOM 866 N N . GLU A 1 107 ? 15.754 -3.510 -19.304 1.00 93.88 107 GLU A N 1
ATOM 867 C CA . GLU A 1 107 ? 15.530 -3.911 -20.688 1.00 93.88 107 GLU A CA 1
ATOM 868 C C . GLU A 1 107 ? 15.416 -2.692 -21.613 1.00 93.88 107 GLU A C 1
ATOM 870 O O . GLU A 1 107 ? 16.132 -2.607 -22.602 1.00 93.88 107 GLU A O 1
ATOM 875 N N . GLN A 1 108 ? 14.619 -1.689 -21.238 1.00 93.50 108 GLN A N 1
ATOM 876 C CA . GLN A 1 108 ? 14.523 -0.427 -21.981 1.00 93.50 108 GLN A CA 1
ATOM 877 C C . GLN A 1 108 ? 15.867 0.299 -22.088 1.00 93.50 108 GLN A C 1
ATOM 879 O O . GLN A 1 108 ? 16.202 0.802 -23.154 1.00 93.50 108 GLN A O 1
ATOM 884 N N . ASN A 1 109 ? 16.653 0.335 -21.009 1.00 95.06 109 ASN A N 1
ATOM 885 C CA . ASN A 1 109 ? 17.981 0.942 -21.033 1.00 95.06 109 ASN A CA 1
ATOM 886 C C . ASN A 1 109 ? 18.943 0.186 -21.959 1.00 95.06 109 ASN A C 1
ATOM 888 O O . ASN A 1 109 ? 19.730 0.809 -22.658 1.00 95.06 109 ASN A O 1
ATOM 892 N N . PHE A 1 110 ? 18.873 -1.146 -21.972 1.00 94.69 110 PHE A N 1
ATOM 893 C CA . PHE A 1 110 ? 19.672 -1.970 -22.876 1.00 94.69 110 PHE A CA 1
ATOM 894 C C . PHE A 1 110 ? 19.312 -1.707 -24.342 1.00 94.69 110 PHE A C 1
ATOM 896 O O . PHE A 1 110 ? 20.205 -1.485 -25.153 1.00 94.69 110 PHE A O 1
ATOM 903 N N . TYR A 1 111 ? 18.017 -1.664 -24.675 1.00 92.12 111 TYR A N 1
ATOM 904 C CA . TYR A 1 111 ? 17.576 -1.338 -26.033 1.00 92.12 111 TYR A CA 1
ATOM 905 C C . TYR A 1 111 ? 17.975 0.075 -26.458 1.00 92.12 111 TYR A C 1
ATOM 907 O O . TYR A 1 111 ? 18.360 0.255 -27.606 1.00 92.12 111 TYR A O 1
ATOM 915 N N . LEU A 1 112 ? 17.937 1.050 -25.543 1.00 93.69 112 LEU A N 1
ATOM 916 C CA . LEU A 1 112 ? 18.408 2.408 -25.817 1.00 93.69 112 LEU A CA 1
ATOM 917 C C . LEU A 1 112 ? 19.907 2.429 -26.149 1.00 93.69 112 LEU A C 1
ATOM 919 O O . LEU A 1 112 ? 20.302 2.983 -27.169 1.00 93.69 112 LEU A O 1
ATOM 923 N N . GLN A 1 113 ? 20.730 1.767 -25.333 1.00 94.19 113 GLN A N 1
ATOM 924 C CA . GLN A 1 113 ? 22.171 1.654 -25.589 1.00 94.19 113 GLN A CA 1
ATOM 925 C C . GLN A 1 113 ? 22.464 0.948 -26.913 1.00 94.19 113 GLN A C 1
ATOM 927 O O . GLN A 1 113 ? 23.386 1.327 -27.631 1.00 94.19 113 GLN A O 1
ATOM 932 N N . LEU A 1 114 ? 21.677 -0.078 -27.245 1.00 95.44 114 LEU A N 1
ATOM 933 C CA . LEU A 1 114 ? 21.803 -0.774 -28.516 1.00 95.44 114 LEU A CA 1
ATOM 934 C C . LEU A 1 114 ? 21.444 0.142 -29.692 1.00 95.44 114 LEU A C 1
ATOM 936 O O . LEU A 1 114 ? 22.195 0.166 -30.662 1.00 95.44 114 LEU A O 1
ATOM 940 N N . SER A 1 115 ? 20.353 0.913 -29.605 1.00 91.38 115 SER A N 1
ATOM 941 C CA . SER A 1 115 ? 19.992 1.870 -30.659 1.00 91.38 115 SER A CA 1
ATOM 942 C C . SER A 1 115 ? 21.045 2.961 -30.828 1.00 91.38 115 SER A C 1
ATOM 944 O O . SER A 1 115 ? 21.454 3.226 -31.949 1.00 91.38 115 SER A O 1
ATOM 946 N N . GLU A 1 116 ? 21.568 3.511 -29.729 1.00 92.25 116 GLU A N 1
ATOM 947 C CA . GLU A 1 116 ? 22.635 4.518 -29.780 1.00 92.25 116 GLU A CA 1
ATOM 948 C C . GLU A 1 116 ? 23.900 3.960 -30.455 1.00 92.25 116 GLU A C 1
ATOM 950 O O . GLU A 1 116 ? 24.502 4.617 -31.301 1.00 92.25 116 GLU A O 1
ATOM 955 N N . ALA A 1 117 ? 24.288 2.718 -30.139 1.00 93.75 117 ALA A N 1
ATOM 956 C CA . ALA A 1 117 ? 25.426 2.063 -30.782 1.00 93.75 117 ALA A CA 1
ATOM 957 C C . ALA A 1 117 ? 25.186 1.788 -32.278 1.00 93.75 117 ALA A C 1
ATOM 959 O O . ALA A 1 117 ? 26.118 1.900 -33.077 1.00 93.75 117 ALA A O 1
ATOM 960 N N . MET A 1 118 ? 23.958 1.429 -32.663 1.00 93.00 118 MET A N 1
ATOM 961 C CA . MET A 1 118 ? 23.584 1.226 -34.065 1.00 93.00 118 MET A CA 1
ATOM 962 C C . MET A 1 118 ? 23.659 2.530 -34.864 1.00 93.00 118 MET A C 1
ATOM 964 O O . MET A 1 118 ? 24.262 2.526 -35.936 1.00 93.00 118 MET A O 1
ATOM 968 N N . ASP A 1 119 ? 23.148 3.636 -34.319 1.00 85.19 119 ASP A N 1
ATOM 969 C CA . ASP A 1 119 ? 23.227 4.961 -34.948 1.00 85.19 119 ASP A CA 1
ATOM 970 C C . ASP A 1 119 ? 24.696 5.388 -35.153 1.00 85.19 119 ASP A C 1
ATOM 972 O O . ASP A 1 119 ? 25.070 5.908 -36.207 1.00 85.19 119 ASP A O 1
ATOM 976 N N . CYS A 1 120 ? 25.578 5.101 -34.184 1.00 84.75 120 CYS A N 1
ATOM 977 C CA . CYS A 1 120 ? 27.018 5.336 -34.335 1.00 84.75 120 CYS A CA 1
ATOM 978 C C . CYS A 1 120 ? 27.642 4.511 -35.471 1.00 84.75 120 CYS A C 1
ATOM 980 O O . CYS A 1 120 ? 28.482 5.023 -36.213 1.00 84.75 120 CYS A O 1
ATOM 982 N N . LEU A 1 121 ? 27.266 3.236 -35.610 1.00 86.50 121 LEU A N 1
ATOM 983 C CA . LEU A 1 121 ? 27.759 2.384 -36.695 1.00 86.50 121 LEU A CA 1
ATOM 984 C C . LEU A 1 121 ? 27.266 2.874 -38.058 1.00 86.50 121 LEU A C 1
ATOM 986 O O . LEU A 1 121 ? 28.056 2.925 -39.000 1.00 86.50 121 LEU A O 1
ATOM 990 N N . GLU A 1 122 ? 25.997 3.275 -38.161 1.00 83.88 122 GLU A N 1
ATOM 991 C CA . GLU A 1 122 ? 25.439 3.863 -39.380 1.00 83.88 122 GLU A CA 1
ATOM 992 C C . GLU A 1 122 ? 26.221 5.112 -39.794 1.00 83.88 122 GLU A C 1
ATOM 994 O O . GLU A 1 122 ? 26.628 5.220 -40.951 1.00 83.88 122 GLU A O 1
ATOM 999 N N . HIS A 1 123 ? 26.516 6.006 -38.849 1.00 77.19 123 HIS A N 1
ATOM 1000 C CA . HIS A 1 123 ? 27.323 7.203 -39.088 1.00 77.19 123 HIS A CA 1
ATOM 1001 C C . HIS A 1 123 ? 28.741 6.871 -39.590 1.00 77.19 123 HIS A C 1
ATOM 1003 O O . HIS A 1 123 ? 29.181 7.420 -40.599 1.00 77.19 123 HIS A O 1
ATOM 1009 N N . ILE A 1 124 ? 29.438 5.907 -38.971 1.00 83.12 124 ILE A N 1
ATOM 1010 C CA . ILE A 1 124 ? 30.764 5.445 -39.434 1.00 83.12 124 ILE A CA 1
ATOM 1011 C C . ILE A 1 124 ? 30.690 4.886 -40.865 1.00 83.12 124 ILE A C 1
ATOM 1013 O O . ILE A 1 124 ? 31.576 5.135 -41.688 1.00 83.12 124 ILE A O 1
ATOM 1017 N N . CYS A 1 125 ? 29.638 4.128 -41.175 1.00 76.00 125 CYS A N 1
ATOM 1018 C CA . CYS A 1 125 ? 29.447 3.516 -42.487 1.00 76.00 125 CYS A CA 1
ATOM 1019 C C . CYS A 1 125 ? 29.019 4.519 -43.574 1.00 76.00 125 CYS A C 1
ATOM 1021 O O . CYS A 1 125 ? 29.357 4.308 -44.739 1.00 76.00 125 CYS A O 1
ATOM 1023 N N . THR A 1 126 ? 28.310 5.595 -43.222 1.00 77.38 126 THR A N 1
ATOM 1024 C CA . THR A 1 126 ? 27.782 6.600 -44.165 1.00 77.38 126 THR A CA 1
ATOM 1025 C C . THR A 1 126 ? 28.730 7.773 -44.400 1.00 77.38 126 THR A C 1
ATOM 1027 O O . THR A 1 126 ? 28.897 8.194 -45.545 1.00 77.38 126 THR A O 1
ATOM 1030 N N . GLU A 1 127 ? 29.410 8.280 -43.369 1.00 68.88 127 GLU A N 1
ATOM 1031 C CA . GLU A 1 127 ? 30.387 9.373 -43.523 1.00 68.88 127 GLU A CA 1
ATOM 1032 C C . GLU A 1 127 ? 31.746 8.897 -44.059 1.00 68.88 127 GLU A C 1
ATOM 1034 O O . GLU A 1 127 ? 32.556 9.685 -44.570 1.00 68.88 127 GLU A O 1
ATOM 1039 N N . GLY A 1 128 ? 31.933 7.578 -44.055 1.00 49.66 128 GLY A N 1
ATOM 1040 C CA . GLY A 1 128 ? 33.075 6.883 -44.607 1.00 49.66 128 GLY A CA 1
ATOM 1041 C C . GLY A 1 128 ? 34.228 6.828 -43.618 1.00 49.66 128 GLY A C 1
ATOM 1042 O O . GLY A 1 128 ? 34.557 7.798 -42.938 1.00 49.66 128 GLY A O 1
ATOM 1043 N N . ALA A 1 129 ? 34.911 5.686 -43.623 1.00 52.38 129 ALA A N 1
ATOM 1044 C CA . ALA A 1 129 ? 36.260 5.498 -43.111 1.00 52.38 129 ALA A CA 1
ATOM 1045 C C . ALA A 1 129 ? 37.266 6.439 -43.817 1.00 52.38 129 ALA A C 1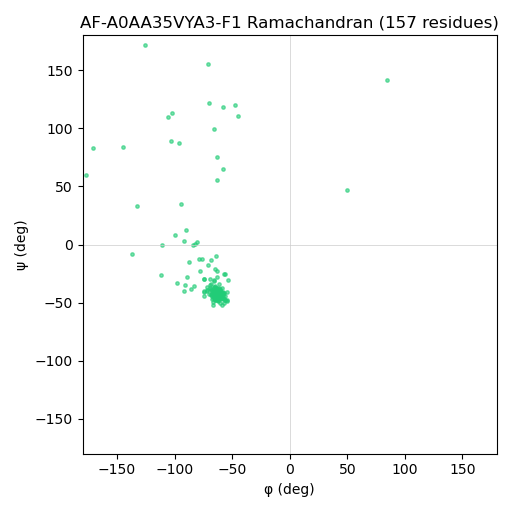
ATOM 1047 O O . ALA A 1 129 ? 38.156 6.000 -44.536 1.00 52.38 129 ALA A O 1
ATOM 1048 N N . LYS A 1 130 ? 37.135 7.756 -43.634 1.00 49.06 130 LYS A N 1
ATOM 1049 C CA . LYS A 1 130 ? 38.036 8.777 -44.183 1.00 49.06 130 LYS A CA 1
ATOM 1050 C C . LYS A 1 130 ? 39.298 8.970 -43.334 1.00 49.06 130 LYS A C 1
ATOM 1052 O O . LYS A 1 130 ? 40.1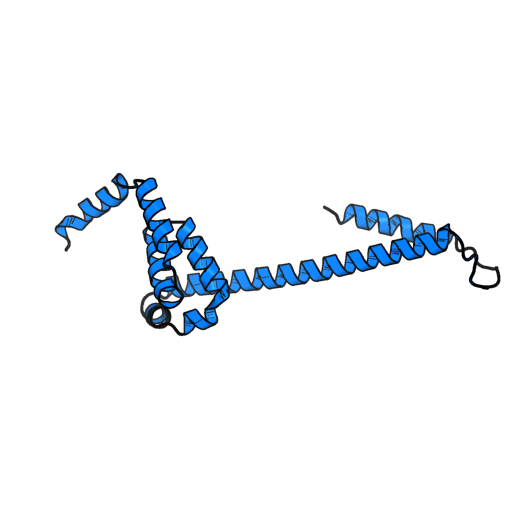43 9.777 -43.698 1.00 49.06 130 LYS A O 1
ATOM 1057 N N . GLY A 1 131 ? 39.451 8.222 -42.236 1.00 44.38 131 GLY A N 1
ATOM 1058 C CA . GLY A 1 131 ? 40.599 8.346 -41.327 1.00 44.38 131 GLY A CA 1
ATOM 1059 C C . GLY A 1 131 ? 41.219 7.042 -40.816 1.00 44.38 131 GLY A C 1
ATOM 1060 O O . GLY A 1 131 ? 42.287 7.094 -40.215 1.00 44.38 131 GLY A O 1
ATOM 1061 N N . CYS A 1 132 ? 40.621 5.873 -41.055 1.00 38.69 132 CYS A N 1
ATOM 1062 C CA . CYS A 1 132 ? 41.240 4.601 -40.679 1.00 38.69 132 CYS A CA 1
ATOM 1063 C C . CYS A 1 132 ? 41.763 3.924 -41.940 1.00 38.69 132 CYS A C 1
ATOM 1065 O O . CYS A 1 132 ? 40.977 3.480 -42.771 1.00 38.69 132 CYS A O 1
ATOM 1067 N N . GLY A 1 133 ? 43.090 3.871 -42.079 1.00 40.81 133 GLY A N 1
ATOM 1068 C CA . GLY A 1 133 ? 43.794 3.168 -43.148 1.00 40.81 133 GLY A CA 1
ATOM 1069 C C . GLY A 1 133 ? 43.539 1.664 -43.115 1.00 40.81 133 GLY A C 1
ATOM 1070 O O . GLY A 1 133 ? 44.400 0.888 -42.715 1.00 40.81 133 GLY A O 1
ATOM 1071 N N . ILE A 1 134 ? 42.350 1.254 -43.543 1.00 37.25 134 ILE A N 1
ATOM 1072 C CA . ILE A 1 134 ? 42.030 -0.122 -43.884 1.00 37.25 134 ILE A CA 1
ATOM 1073 C C . ILE A 1 134 ? 42.052 -0.173 -45.404 1.00 37.25 134 ILE A C 1
ATOM 1075 O O . ILE A 1 134 ? 41.259 0.482 -46.081 1.00 37.25 134 ILE A O 1
ATOM 1079 N N . SER A 1 135 ? 43.026 -0.916 -45.925 1.00 37.97 135 SER A N 1
ATOM 1080 C CA . SER A 1 135 ? 43.183 -1.202 -47.343 1.00 37.97 135 SER A CA 1
ATOM 1081 C C . SER A 1 135 ? 41.850 -1.646 -47.936 1.00 37.97 135 SER A C 1
ATOM 1083 O O . SER A 1 135 ? 41.264 -2.647 -47.521 1.00 37.97 135 SER A O 1
ATOM 1085 N N . SER A 1 136 ? 41.396 -0.882 -48.917 1.00 43.72 136 SER A N 1
ATOM 1086 C CA . SER A 1 136 ? 40.298 -1.189 -49.818 1.00 43.72 136 SER A CA 1
ATOM 1087 C C . SER A 1 136 ? 40.377 -2.629 -50.330 1.00 43.72 136 SER A C 1
ATOM 1089 O O . SER A 1 136 ? 41.281 -2.950 -51.097 1.00 43.72 136 SER A O 1
ATOM 1091 N N . ASN A 1 137 ? 39.442 -3.474 -49.879 1.00 38.91 137 ASN A N 1
ATOM 1092 C CA . ASN A 1 137 ? 38.777 -4.524 -50.666 1.00 38.91 137 ASN A CA 1
ATOM 1093 C C . ASN A 1 137 ? 37.711 -5.259 -49.837 1.00 38.91 137 ASN A C 1
ATOM 1095 O O . ASN A 1 137 ? 37.786 -6.463 -49.616 1.00 38.91 137 ASN A O 1
ATOM 1099 N N . SER A 1 138 ? 36.705 -4.533 -49.353 1.00 37.72 138 SER A N 1
ATOM 1100 C CA . SER A 1 138 ? 35.354 -5.070 -49.115 1.00 37.72 138 SER A CA 1
ATOM 1101 C C . SER A 1 138 ? 34.432 -3.901 -48.784 1.00 37.72 138 SER A C 1
ATOM 1103 O O . SER A 1 138 ? 34.174 -3.577 -47.631 1.00 37.72 138 SER A O 1
ATOM 1105 N N . ILE A 1 139 ? 33.931 -3.233 -49.824 1.00 45.25 139 ILE A N 1
ATOM 1106 C CA . ILE A 1 139 ? 32.641 -2.553 -49.695 1.00 45.25 139 ILE A CA 1
ATOM 1107 C C . ILE A 1 139 ? 31.679 -3.675 -49.297 1.00 45.25 139 ILE A C 1
ATOM 1109 O O . ILE A 1 139 ? 31.584 -4.658 -50.030 1.00 45.25 139 ILE A O 1
ATOM 1113 N N . ILE A 1 140 ? 31.051 -3.597 -48.122 1.00 43.56 140 ILE A N 1
ATOM 1114 C CA . ILE A 1 140 ? 30.043 -4.572 -47.693 1.00 43.56 140 ILE A CA 1
ATOM 1115 C C . ILE A 1 140 ? 28.668 -3.981 -48.047 1.00 43.56 140 ILE A C 1
ATOM 1117 O O . ILE A 1 140 ? 28.051 -3.340 -47.198 1.00 43.56 140 ILE A O 1
ATOM 1121 N N . PRO A 1 141 ? 28.136 -4.189 -49.270 1.00 45.31 141 PRO A N 1
ATOM 1122 C CA . PRO A 1 141 ? 26.736 -3.883 -49.571 1.00 45.31 141 PRO A CA 1
ATOM 1123 C C . PRO A 1 141 ? 25.763 -4.761 -48.756 1.00 45.31 141 PRO A C 1
ATOM 1125 O O . PRO A 1 141 ? 24.567 -4.489 -48.719 1.00 45.31 141 PRO A O 1
ATOM 1128 N N . SER A 1 142 ? 26.264 -5.790 -48.061 1.00 44.41 142 SER A N 1
ATOM 1129 C CA . SER A 1 142 ? 25.477 -6.713 -47.234 1.00 44.41 142 SER A CA 1
ATOM 1130 C C . SER A 1 142 ? 25.022 -6.157 -45.879 1.00 44.41 142 SER A C 1
ATOM 1132 O O . SER A 1 142 ? 24.160 -6.770 -45.256 1.00 44.41 142 SER A O 1
ATOM 1134 N N . ALA A 1 143 ? 25.548 -5.019 -45.404 1.00 43.81 143 ALA A N 1
ATOM 1135 C CA . ALA A 1 143 ? 25.114 -4.447 -44.123 1.00 43.81 143 ALA A CA 1
ATOM 1136 C C . ALA A 1 143 ? 23.695 -3.850 -44.213 1.00 43.81 143 ALA A C 1
ATOM 1138 O O . ALA A 1 143 ? 22.888 -4.045 -43.305 1.00 43.81 143 ALA A O 1
ATOM 1139 N N . ASN A 1 144 ? 23.336 -3.242 -45.352 1.00 44.53 144 ASN A N 1
ATOM 1140 C CA . ASN A 1 144 ? 21.986 -2.705 -45.579 1.00 44.53 144 ASN A CA 1
ATOM 1141 C C . ASN A 1 144 ? 20.894 -3.786 -45.521 1.00 44.53 144 ASN A C 1
ATOM 1143 O O . ASN A 1 144 ? 19.812 -3.527 -45.004 1.00 44.53 144 ASN A O 1
ATOM 1147 N N . TYR A 1 145 ? 21.184 -5.013 -45.968 1.00 50.97 145 TYR A N 1
ATOM 1148 C CA . TYR A 1 145 ? 20.230 -6.130 -45.915 1.00 50.97 145 TYR A CA 1
ATOM 1149 C C . TYR A 1 145 ? 19.973 -6.663 -44.496 1.00 50.97 145 TYR A C 1
ATOM 1151 O O . TYR A 1 145 ? 18.971 -7.341 -44.282 1.00 50.97 145 TYR A O 1
ATOM 1159 N N . LEU A 1 146 ? 20.845 -6.359 -43.527 1.00 49.56 146 LEU A N 1
ATOM 1160 C CA . LEU A 1 146 ? 20.688 -6.759 -42.122 1.00 49.56 146 LEU A CA 1
ATOM 1161 C C . LEU A 1 146 ? 20.089 -5.638 -41.263 1.00 49.56 146 LEU A C 1
ATOM 1163 O O . LEU A 1 146 ? 19.311 -5.911 -40.352 1.00 49.56 146 LEU A O 1
ATOM 1167 N N . ILE A 1 147 ? 20.394 -4.380 -41.584 1.00 53.66 147 ILE A N 1
ATOM 1168 C CA . ILE A 1 147 ? 19.930 -3.209 -40.827 1.00 53.66 147 ILE A CA 1
ATOM 1169 C C . ILE A 1 147 ? 18.439 -2.933 -41.087 1.00 53.66 147 ILE A C 1
ATOM 1171 O O . ILE A 1 147 ? 17.678 -2.690 -40.152 1.00 53.66 147 ILE A O 1
ATOM 1175 N N . GLN A 1 148 ? 17.982 -3.056 -42.336 1.00 51.53 148 GLN A N 1
A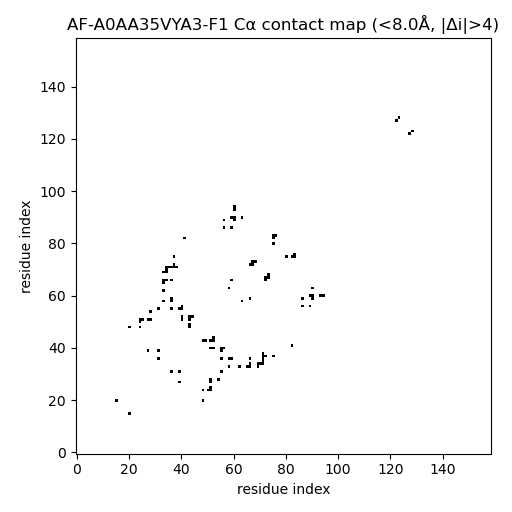TOM 1176 C CA . GLN A 1 148 ? 16.592 -2.781 -42.719 1.00 51.53 148 GLN A CA 1
ATOM 1177 C C . GLN A 1 148 ? 15.546 -3.681 -42.018 1.00 51.53 148 GLN A C 1
ATOM 1179 O O . GLN A 1 148 ? 14.570 -3.146 -41.487 1.00 51.53 148 GLN A O 1
ATOM 1184 N N . PRO A 1 149 ? 15.721 -5.018 -41.931 1.00 60.94 149 PRO A N 1
ATOM 1185 C CA . PRO A 1 149 ? 14.803 -5.863 -41.169 1.00 60.94 149 PRO A CA 1
ATOM 1186 C C . PRO A 1 149 ? 14.895 -5.638 -39.654 1.00 60.94 149 PRO A C 1
ATOM 1188 O O . PRO A 1 149 ? 13.877 -5.777 -38.984 1.00 60.94 149 PRO A O 1
ATOM 1191 N N . MET A 1 150 ? 16.053 -5.246 -39.105 1.00 56.81 150 MET A N 1
ATOM 1192 C CA . MET A 1 150 ? 16.178 -4.912 -37.677 1.00 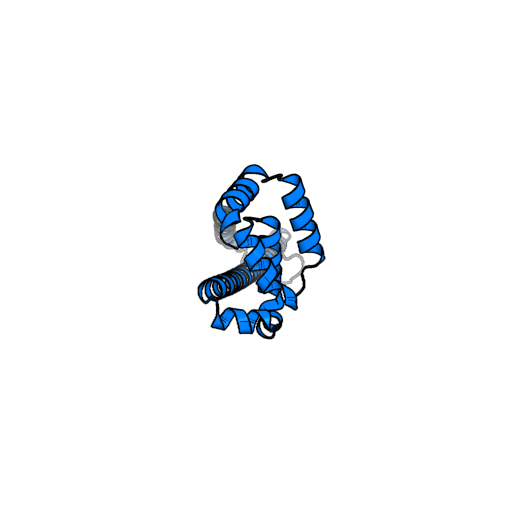56.81 150 MET A CA 1
ATOM 1193 C C . MET A 1 150 ? 15.416 -3.630 -37.318 1.00 56.81 150 MET A C 1
ATOM 1195 O O . MET A 1 150 ? 14.683 -3.623 -36.331 1.00 56.81 150 MET A O 1
ATOM 1199 N N . ILE A 1 151 ? 15.496 -2.587 -38.150 1.00 57.44 151 ILE A N 1
ATOM 1200 C CA . ILE A 1 151 ? 14.701 -1.357 -37.988 1.00 57.44 151 ILE A CA 1
ATOM 1201 C C . ILE A 1 151 ? 13.201 -1.666 -38.131 1.00 57.44 151 ILE A C 1
ATOM 1203 O O . ILE A 1 151 ? 12.398 -1.227 -37.307 1.00 57.44 151 ILE A O 1
ATOM 1207 N N . GLN A 1 152 ? 12.815 -2.492 -39.111 1.00 58.81 152 GLN A N 1
ATOM 1208 C CA . GLN A 1 152 ? 11.426 -2.933 -39.287 1.00 58.81 152 GLN A CA 1
ATOM 1209 C C . GLN A 1 152 ? 10.912 -3.726 -38.068 1.00 58.81 152 GLN A C 1
ATOM 1211 O O . GLN A 1 152 ? 9.774 -3.533 -37.642 1.00 58.81 152 GLN A O 1
ATOM 1216 N N . TRP A 1 153 ? 11.750 -4.579 -37.465 1.00 64.25 153 TRP A N 1
ATOM 1217 C CA . TRP A 1 153 ? 11.427 -5.327 -36.244 1.00 64.25 153 TRP A CA 1
ATOM 1218 C C . TRP A 1 153 ? 11.296 -4.399 -35.028 1.00 64.25 153 TRP A C 1
ATOM 1220 O O . TRP A 1 153 ? 10.362 -4.538 -34.245 1.00 64.25 153 TRP A O 1
ATOM 1230 N N . MET A 1 154 ? 12.165 -3.392 -34.903 1.00 61.41 154 MET A N 1
ATOM 1231 C CA . MET A 1 154 ? 12.093 -2.384 -33.837 1.00 61.41 154 MET A CA 1
ATOM 1232 C C . MET A 1 154 ? 10.844 -1.491 -33.937 1.00 61.41 154 MET A C 1
ATOM 1234 O O . MET A 1 154 ? 10.309 -1.082 -32.907 1.00 61.41 154 MET A O 1
ATOM 1238 N N . ILE A 1 155 ? 10.342 -1.221 -35.148 1.00 62.88 155 ILE A N 1
ATOM 1239 C CA . ILE A 1 155 ? 9.062 -0.523 -35.365 1.00 62.88 155 ILE A CA 1
ATOM 1240 C C . ILE A 1 155 ? 7.874 -1.433 -35.001 1.00 62.88 155 ILE A C 1
ATOM 1242 O O . ILE A 1 155 ? 6.924 -0.970 -34.372 1.00 62.88 155 ILE A O 1
ATOM 1246 N N . LEU A 1 156 ? 7.938 -2.725 -35.344 1.00 53.25 156 LEU A N 1
ATOM 1247 C CA . LEU A 1 156 ? 6.869 -3.702 -35.089 1.00 53.25 156 LEU A CA 1
ATOM 1248 C C . LEU A 1 156 ? 6.751 -4.134 -33.618 1.00 53.25 156 LEU A C 1
ATOM 1250 O O . LEU A 1 156 ? 5.651 -4.427 -33.168 1.00 53.25 156 LEU A O 1
ATOM 1254 N N . VAL A 1 157 ? 7.842 -4.133 -32.848 1.00 56.19 157 VAL A N 1
ATOM 1255 C CA . VAL A 1 157 ? 7.845 -4.489 -31.411 1.00 56.19 157 VAL A CA 1
ATOM 1256 C C . VAL A 1 157 ? 7.382 -3.323 -30.515 1.00 56.19 157 VAL A C 1
ATOM 1258 O O . VAL A 1 157 ? 7.332 -3.439 -29.291 1.00 56.19 157 VAL A O 1
ATOM 1261 N N . ARG A 1 158 ? 6.995 -2.182 -31.105 1.00 51.16 158 ARG A N 1
ATOM 1262 C CA . ARG A 1 158 ? 6.520 -1.000 -30.371 1.00 51.16 158 ARG A CA 1
ATOM 1263 C C . ARG A 1 158 ? 4.998 -0.951 -30.124 1.00 51.16 158 ARG A C 1
ATOM 1265 O O . ARG A 1 158 ? 4.527 0.095 -29.681 1.00 51.16 158 ARG A O 1
ATOM 1272 N N . PHE A 1 159 ? 4.255 -2.042 -30.338 1.00 41.78 159 PHE A N 1
ATOM 1273 C CA . PHE A 1 159 ? 2.839 -2.191 -29.955 1.00 41.78 159 PHE A CA 1
ATOM 1274 C C . PHE A 1 159 ? 2.545 -3.559 -29.334 1.00 41.78 159 PHE A C 1
ATOM 1276 O O . PHE A 1 159 ? 3.023 -4.572 -29.888 1.00 41.78 159 PHE A O 1
#

Foldseek 3Di:
DPPCPVVVVVCLVVPVVVVVVVVVLVVCLVVDDLQCLLVQCVVCVVSVPVVSNVSSLVVCLVPVVSSCPHPSNVVCVVPPVPSVVVSVVSNVVSVVVVVVVVVVVVVVVVVVVVVVVVVVVVCPLVVDPPDDPDDDDDPDPVVVVVVVVVVVVVVVVPD

Organism: Lactuca saligna (NCBI:txid75948)

Solvent-accessible surface area (backbone atoms only — not comparable to full-atom values): 9168 Å² total; per-residue (Å²): 129,74,94,44,52,67,60,52,52,50,45,57,67,72,61,62,46,64,65,60,55,48,53,52,38,51,55,48,56,75,67,63,45,68,65,51,35,54,61,51,38,54,48,18,60,77,67,70,34,64,72,42,32,52,51,39,52,54,48,47,62,71,43,42,84,60,32,66,71,25,68,44,44,57,50,34,67,78,73,36,62,66,62,46,51,52,53,51,50,52,36,53,52,52,50,52,51,52,52,52,51,54,52,53,52,52,51,52,51,51,54,50,54,50,52,54,53,48,55,53,50,51,48,49,68,70,76,46,75,84,81,59,95,66,83,90,84,73,86,67,79,64,54,61,73,57,49,54,59,50,54,52,47,61,62,60,69,71,111

Secondary structure (DSSP, 8-state):
-GGGHHHHHHHHHHT--HHHHHHHHHHHHHT--STTHHHHHHHHHHTT-HHHHHHHHHHHHHHHHHHTTSHHHHHHHHH-HHHHHHHHHHHHHHHHHHHHHHHHHHHHHHHHHHHHHHHHHHHHHHH--SSS---S----TTTHHHHHHHHHHHHHTT-

InterPro domains:
  IPR044513 BTB/POZ and TAZ domain-containing protein 1/2/3/4/5 [PTHR46287] (1-134)

Nearest PDB structures (foldseek):
  8dws-assembly1_A  TM=8.725E-01  e=1.092E-04  Homo sapiens
  8dws-assembly1_D  TM=7.879E-01  e=1.641E-04  Homo sapiens
  8dwu-assembly1_J  TM=8.421E-01  e=2.326E-04  Homo sapiens
  8dwv-assembly1_E  TM=8.649E-01  e=3.704E-04  Homo sapiens
  4j8z-assembly1_A  TM=8.628E-01  e=8.364E-04  Homo sapiens

Mean predicted aligned error: 13.43 Å

pLDDT: mean 79.28, std 19.55, range [37.25, 97.06]

Sequence (159 aa):
MEKFGIHLLALFHVYQVPQLKSCCSKALIERLTIENLVDVLQLARLCNAPDLHLKCVKLVSNSFKSVEKTEGWKFLHTNDPFLELEILQIIDESESLRKRSKKRKKEQNFYLQLSEAMDCLEHICTEGAKGCGISSNSIIPSANYLIQPMIQWMILVRF

Radius of gyration: 29.57 Å; Cα contacts (8 Å, |Δi|>4): 64; chains: 1; bounding box: 74×30×75 Å